Protein AF-A0A0J8G5K9-F1 (afdb_monomer_lite)

Structure (mmCIF, N/CA/C/O backbone):
data_AF-A0A0J8G5K9-F1
#
_entry.id   AF-A0A0J8G5K9-F1
#
loop_
_atom_site.group_PDB
_atom_site.id
_atom_site.type_symbol
_atom_site.label_atom_id
_atom_site.label_alt_id
_atom_site.label_comp_id
_atom_site.label_asym_id
_atom_site.label_entity_id
_atom_site.label_seq_id
_atom_site.pdbx_PDB_ins_code
_atom_site.Cartn_x
_atom_site.Cartn_y
_atom_site.Cartn_z
_atom_site.occupancy
_atom_site.B_iso_or_equiv
_atom_site.auth_seq_id
_atom_site.auth_comp_id
_atom_site.auth_asym_id
_atom_site.auth_atom_id
_atom_site.pdbx_PDB_model_num
ATOM 1 N N . MET A 1 1 ? -20.516 -2.671 8.025 1.00 50.97 1 MET A N 1
ATOM 2 C CA . MET A 1 1 ? -19.902 -2.133 6.786 1.00 50.97 1 MET A CA 1
ATOM 3 C C . MET A 1 1 ? -18.369 -2.046 6.876 1.00 50.97 1 MET A C 1
ATOM 5 O O . MET A 1 1 ? -17.728 -2.386 5.893 1.00 50.97 1 MET A O 1
ATOM 9 N N . GLN A 1 2 ? -17.771 -1.728 8.037 1.00 55.72 2 GLN A N 1
ATOM 10 C CA . GLN A 1 2 ? -16.305 -1.652 8.260 1.00 55.72 2 GLN A CA 1
ATOM 11 C C . GLN A 1 2 ? -15.474 -2.886 7.840 1.00 55.72 2 GLN A C 1
ATOM 13 O O . GLN A 1 2 ? -14.420 -2.724 7.230 1.00 55.72 2 GLN A O 1
ATOM 18 N N . ALA A 1 3 ? -15.927 -4.115 8.131 1.00 61.28 3 ALA A N 1
ATOM 19 C CA . ALA A 1 3 ? -15.144 -5.330 7.853 1.00 61.28 3 ALA A CA 1
ATOM 20 C C . ALA A 1 3 ? -14.817 -5.518 6.357 1.00 61.28 3 ALA A C 1
ATOM 22 O O . ALA A 1 3 ? -13.742 -6.005 6.015 1.00 61.28 3 ALA A O 1
ATOM 23 N N . ASN A 1 4 ? -15.713 -5.068 5.473 1.00 83.00 4 ASN A N 1
ATOM 24 C CA . ASN A 1 4 ? -15.540 -5.183 4.026 1.00 83.00 4 ASN A CA 1
ATOM 25 C C . ASN A 1 4 ? -14.447 -4.225 3.511 1.00 83.00 4 ASN A C 1
ATOM 27 O O . ASN A 1 4 ? -13.570 -4.624 2.751 1.00 83.00 4 ASN A O 1
ATOM 31 N N . ASN A 1 5 ? -14.423 -2.985 4.011 1.00 90.62 5 ASN A N 1
ATOM 32 C CA . ASN A 1 5 ? -13.445 -1.978 3.588 1.00 90.62 5 ASN A CA 1
ATOM 33 C C . ASN A 1 5 ? -12.018 -2.345 4.011 1.00 90.62 5 ASN A C 1
ATOM 35 O O . ASN A 1 5 ? -11.093 -2.238 3.207 1.00 90.62 5 ASN A O 1
ATOM 39 N N . THR A 1 6 ? -11.828 -2.819 5.247 1.00 92.44 6 THR A N 1
ATOM 40 C CA . THR A 1 6 ? -10.507 -3.266 5.720 1.00 92.44 6 THR A CA 1
ATOM 41 C C . THR A 1 6 ? -10.014 -4.478 4.934 1.00 92.44 6 THR A C 1
ATOM 43 O O . THR A 1 6 ? -8.843 -4.531 4.562 1.00 92.44 6 THR A O 1
ATOM 46 N N . GLN A 1 7 ? -10.896 -5.435 4.627 1.00 93.62 7 GLN A N 1
ATOM 47 C CA . GLN A 1 7 ? -10.534 -6.592 3.812 1.00 93.62 7 GLN A CA 1
ATOM 48 C C . GLN A 1 7 ? -10.159 -6.185 2.382 1.00 93.62 7 GLN A C 1
ATOM 50 O O . GLN A 1 7 ? -9.139 -6.646 1.871 1.00 93.62 7 GLN A O 1
ATOM 55 N N . GLN A 1 8 ? -10.909 -5.267 1.771 1.00 96.00 8 GLN A N 1
ATOM 56 C CA . GLN A 1 8 ? -10.570 -4.720 0.459 1.00 96.00 8 GLN A CA 1
ATOM 57 C C . GLN A 1 8 ? -9.232 -3.968 0.482 1.00 96.00 8 GLN A C 1
ATOM 59 O O . GLN A 1 8 ? -8.422 -4.136 -0.426 1.00 96.00 8 GLN A O 1
ATOM 64 N N . LEU A 1 9 ? -8.944 -3.197 1.536 1.00 96.38 9 LEU A N 1
ATOM 65 C CA . LEU A 1 9 ? -7.649 -2.528 1.680 1.00 96.38 9 LEU A CA 1
ATOM 66 C C . LEU A 1 9 ? -6.503 -3.547 1.748 1.00 96.38 9 LEU A C 1
ATOM 68 O O . LEU A 1 9 ? -5.480 -3.357 1.098 1.00 96.38 9 LEU A O 1
ATOM 72 N N . LEU A 1 10 ? -6.669 -4.644 2.492 1.00 96.88 10 LEU A N 1
ATOM 73 C CA . LEU A 1 10 ? -5.663 -5.709 2.569 1.00 96.88 10 LEU A CA 1
ATOM 74 C C . LEU A 1 10 ? -5.405 -6.376 1.211 1.00 96.88 10 LEU A C 1
ATOM 76 O O . LEU A 1 10 ? -4.252 -6.694 0.916 1.00 96.88 10 LEU A O 1
ATOM 80 N N . LEU A 1 11 ? -6.447 -6.566 0.396 1.00 97.38 11 LEU A N 1
ATOM 81 C CA . LEU A 1 11 ? -6.319 -7.079 -0.971 1.00 97.38 11 LEU A CA 1
ATOM 82 C C . LEU A 1 11 ? -5.557 -6.093 -1.859 1.00 97.38 11 LEU A C 1
ATOM 84 O O . LEU A 1 11 ? -4.560 -6.476 -2.467 1.00 97.38 11 LEU A O 1
ATOM 88 N N . ASN A 1 12 ? -5.938 -4.813 -1.849 1.00 98.00 12 ASN A N 1
ATOM 89 C CA . ASN A 1 12 ? -5.250 -3.793 -2.640 1.00 98.00 12 ASN A CA 1
ATOM 90 C C . ASN A 1 12 ? -3.769 -3.676 -2.250 1.00 98.00 12 ASN A C 1
ATOM 92 O O . ASN A 1 12 ? -2.908 -3.573 -3.119 1.00 98.00 12 ASN A O 1
ATOM 96 N N . LEU A 1 13 ? -3.448 -3.724 -0.951 1.00 98.00 13 LEU A N 1
ATOM 97 C CA . LEU A 1 13 ? -2.061 -3.699 -0.473 1.00 98.00 13 LEU A CA 1
ATOM 98 C C . LEU A 1 13 ? -1.270 -4.933 -0.921 1.00 98.00 13 LEU A C 1
ATOM 100 O O . LEU A 1 13 ? -0.085 -4.812 -1.213 1.00 98.00 13 LEU A O 1
ATOM 104 N N . ASN A 1 14 ? -1.911 -6.101 -0.991 1.00 98.12 14 ASN A N 1
ATOM 105 C CA . ASN A 1 14 ? -1.285 -7.310 -1.520 1.00 98.12 14 ASN A CA 1
ATOM 106 C C . ASN A 1 14 ? -0.985 -7.173 -3.020 1.00 98.12 14 ASN A C 1
ATOM 108 O O . ASN A 1 14 ? 0.086 -7.557 -3.473 1.00 98.12 14 ASN A O 1
ATOM 112 N N . GLU A 1 15 ? -1.897 -6.589 -3.796 1.00 97.94 15 GLU A N 1
ATOM 113 C CA . GLU A 1 15 ? -1.657 -6.315 -5.217 1.00 97.94 15 GLU A CA 1
ATOM 114 C C . GLU A 1 15 ? -0.545 -5.282 -5.428 1.00 97.94 15 GLU A C 1
ATOM 116 O O . GLU A 1 15 ? 0.345 -5.507 -6.242 1.00 97.94 15 GLU A O 1
ATOM 121 N N . ILE A 1 16 ? -0.531 -4.196 -4.646 1.00 97.94 16 ILE A N 1
ATOM 122 C CA . ILE A 1 16 ? 0.555 -3.199 -4.660 1.00 97.94 16 ILE A CA 1
ATOM 123 C C . ILE A 1 16 ? 1.904 -3.866 -4.372 1.00 97.94 16 ILE A C 1
ATOM 125 O O . ILE A 1 16 ? 2.871 -3.614 -5.083 1.00 97.94 16 ILE A O 1
ATOM 129 N N . GLU A 1 17 ? 1.974 -4.726 -3.354 1.00 98.06 17 GLU A N 1
ATOM 130 C CA . GLU A 1 17 ? 3.172 -5.511 -3.038 1.00 98.06 17 GLU A CA 1
ATOM 131 C C . GLU A 1 17 ? 3.637 -6.337 -4.250 1.00 98.06 17 GLU A C 1
ATOM 133 O O . GLU A 1 17 ? 4.811 -6.275 -4.616 1.00 98.06 17 GLU A O 1
ATOM 138 N N . MET A 1 18 ? 2.722 -7.049 -4.916 1.00 97.94 18 MET A N 1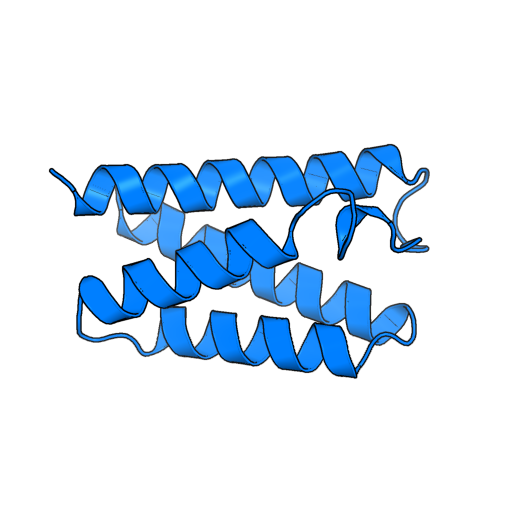
ATOM 139 C CA . MET A 1 18 ? 3.044 -7.855 -6.099 1.00 97.94 18 MET A CA 1
ATOM 140 C C . MET A 1 18 ? 3.548 -7.010 -7.276 1.00 97.94 18 MET A C 1
ATOM 142 O O . MET A 1 18 ? 4.554 -7.378 -7.883 1.00 97.94 18 MET A O 1
ATOM 146 N N . TYR A 1 19 ? 2.913 -5.868 -7.566 1.00 97.69 19 TYR A N 1
ATOM 147 C CA . TYR A 1 19 ? 3.375 -4.950 -8.615 1.00 97.69 19 TYR A CA 1
ATOM 148 C C . TYR A 1 19 ? 4.773 -4.400 -8.316 1.00 97.69 19 TYR A C 1
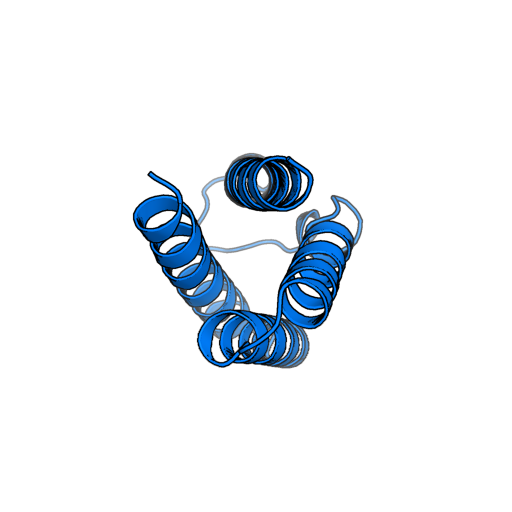ATOM 150 O O . TYR A 1 19 ? 5.614 -4.294 -9.205 1.00 97.69 19 TYR A O 1
ATOM 158 N N . LEU A 1 20 ? 5.067 -4.079 -7.056 1.00 97.31 20 LEU A N 1
ATOM 159 C CA . LEU A 1 20 ? 6.393 -3.599 -6.670 1.00 97.31 20 LEU A CA 1
ATOM 160 C C . LEU A 1 20 ? 7.460 -4.692 -6.829 1.00 97.31 20 LEU A C 1
ATOM 162 O O . LEU A 1 20 ? 8.561 -4.403 -7.295 1.00 97.31 20 LEU A O 1
ATOM 166 N N . ILE A 1 21 ? 7.141 -5.952 -6.514 1.00 97.50 21 ILE A N 1
ATOM 167 C CA . ILE A 1 21 ? 8.046 -7.090 -6.747 1.00 97.50 21 ILE A CA 1
ATOM 168 C C . ILE A 1 21 ? 8.305 -7.278 -8.245 1.00 97.50 21 ILE A C 1
ATOM 170 O O . ILE A 1 21 ? 9.460 -7.401 -8.654 1.00 97.50 21 ILE A O 1
ATOM 174 N N . SER A 1 22 ? 7.254 -7.273 -9.070 1.00 96.81 22 SER A N 1
ATOM 175 C CA . SER A 1 22 ? 7.377 -7.510 -10.514 1.00 96.81 22 SER A CA 1
ATOM 176 C C . SER A 1 22 ? 8.130 -6.396 -11.254 1.00 96.81 22 SER A C 1
ATOM 178 O O . SER A 1 22 ? 8.627 -6.635 -12.358 1.00 96.81 22 SER A O 1
ATOM 180 N N . ASN A 1 23 ? 8.242 -5.210 -10.649 1.00 96.56 23 ASN A N 1
ATOM 181 C CA . ASN A 1 23 ? 8.937 -4.035 -11.182 1.00 96.56 23 ASN A CA 1
ATOM 182 C C . ASN A 1 23 ? 10.250 -3.722 -10.436 1.00 96.56 23 ASN A C 1
ATOM 184 O O . ASN A 1 23 ? 10.696 -2.576 -10.408 1.00 96.56 23 ASN A O 1
ATOM 188 N N . GLU A 1 24 ? 10.875 -4.738 -9.825 1.00 96.88 24 GLU A N 1
ATOM 189 C CA . GLU A 1 24 ? 12.211 -4.648 -9.211 1.00 96.88 24 GLU A CA 1
ATOM 190 C C . GLU A 1 24 ? 12.311 -3.601 -8.081 1.00 96.88 24 GLU A C 1
ATOM 192 O O . GLU A 1 24 ? 13.359 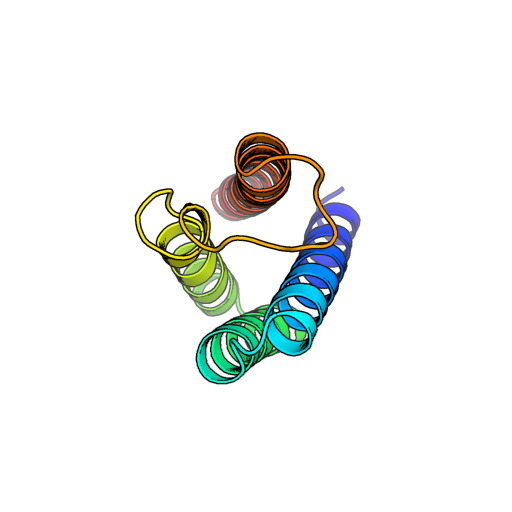-2.994 -7.847 1.00 96.88 24 GLU A O 1
ATOM 197 N N . LYS A 1 25 ? 11.221 -3.410 -7.325 1.00 96.44 25 LYS A N 1
ATOM 198 C CA . LYS A 1 25 ? 11.147 -2.552 -6.126 1.00 96.44 25 LYS A CA 1
ATOM 199 C C . LYS A 1 25 ? 10.955 -3.371 -4.837 1.00 96.44 25 LYS A C 1
ATOM 201 O O . LYS A 1 25 ? 10.002 -3.134 -4.089 1.00 96.44 25 LYS A O 1
ATOM 206 N N . PRO A 1 26 ? 11.852 -4.324 -4.508 1.00 95.81 26 PRO A N 1
ATOM 207 C CA . PRO A 1 26 ? 11.652 -5.242 -3.382 1.00 95.81 26 PRO A CA 1
ATOM 208 C C . PRO A 1 26 ? 11.622 -4.535 -2.019 1.00 95.81 26 PRO A C 1
ATOM 210 O O . PRO A 1 26 ? 10.897 -4.960 -1.124 1.00 95.81 26 PRO A O 1
ATOM 213 N N . VAL A 1 27 ? 12.360 -3.431 -1.860 1.00 96.19 27 VAL A N 1
ATOM 214 C CA . VAL A 1 27 ? 12.381 -2.650 -0.609 1.00 96.19 27 VAL A CA 1
ATOM 215 C C . VAL A 1 27 ? 11.025 -1.989 -0.347 1.00 96.19 27 VAL A C 1
ATOM 217 O O . VAL A 1 27 ? 10.542 -1.981 0.786 1.00 96.19 27 VAL A O 1
ATOM 220 N N . ASP A 1 28 ? 10.391 -1.448 -1.387 1.00 96.62 28 ASP A N 1
ATOM 221 C CA . ASP A 1 28 ? 9.064 -0.842 -1.276 1.00 96.62 28 ASP A CA 1
ATOM 222 C C . ASP A 1 28 ? 7.982 -1.902 -1.082 1.00 96.62 28 ASP A C 1
ATOM 224 O O . ASP A 1 28 ? 7.093 -1.721 -0.246 1.00 96.62 28 ASP A O 1
ATOM 228 N N . ALA A 1 29 ? 8.103 -3.038 -1.774 1.00 97.62 29 ALA A N 1
ATOM 229 C CA . ALA A 1 29 ? 7.230 -4.188 -1.572 1.00 97.62 29 ALA A CA 1
ATOM 230 C C . ALA A 1 29 ? 7.268 -4.680 -0.117 1.00 97.62 29 ALA A C 1
ATOM 232 O O . ALA A 1 29 ? 6.222 -4.845 0.508 1.00 97.62 29 ALA A O 1
ATOM 233 N N . GLU A 1 30 ? 8.461 -4.828 0.469 1.00 97.94 30 GLU A N 1
ATOM 234 C CA . GLU A 1 30 ? 8.621 -5.245 1.866 1.00 97.94 30 GLU A CA 1
ATOM 235 C C . GLU A 1 30 ? 7.964 -4.248 2.836 1.00 97.94 30 GLU A C 1
ATOM 237 O O . GLU A 1 30 ? 7.314 -4.642 3.809 1.00 97.94 30 GLU A O 1
ATOM 242 N N . ARG A 1 31 ? 8.092 -2.941 2.575 1.00 97.50 31 ARG A N 1
ATOM 243 C CA . ARG A 1 31 ? 7.438 -1.898 3.383 1.00 97.50 31 ARG A CA 1
ATOM 244 C C . ARG A 1 31 ? 5.916 -1.998 3.303 1.00 97.50 31 ARG A C 1
ATOM 246 O O . ARG A 1 31 ? 5.257 -1.912 4.342 1.00 97.50 31 ARG A O 1
ATOM 253 N N . ILE A 1 32 ? 5.363 -2.220 2.111 1.00 97.94 32 ILE A N 1
ATOM 254 C CA . ILE A 1 32 ? 3.920 -2.411 1.919 1.00 97.94 32 ILE A CA 1
ATOM 255 C C . ILE A 1 32 ? 3.439 -3.685 2.612 1.00 97.94 32 ILE A C 1
ATOM 257 O O . ILE A 1 32 ? 2.441 -3.636 3.332 1.00 97.94 32 ILE A O 1
ATOM 261 N N . ASN A 1 33 ? 4.184 -4.785 2.508 1.00 97.56 33 ASN A N 1
ATOM 262 C CA . ASN A 1 33 ? 3.879 -6.023 3.219 1.00 97.56 33 ASN A CA 1
ATOM 263 C C . ASN A 1 33 ? 3.844 -5.811 4.741 1.00 97.56 33 ASN A C 1
ATOM 265 O O . ASN A 1 33 ? 2.898 -6.214 5.414 1.00 97.56 33 ASN A O 1
ATOM 269 N N . LYS A 1 34 ? 4.828 -5.096 5.304 1.00 96.88 34 LYS A N 1
ATOM 270 C CA . LYS A 1 34 ? 4.846 -4.759 6.739 1.00 96.88 34 LYS A CA 1
ATOM 271 C C . LYS A 1 34 ? 3.607 -3.967 7.160 1.00 96.88 34 LYS A C 1
ATOM 273 O O . LYS A 1 34 ? 3.031 -4.266 8.204 1.00 96.88 34 LYS A O 1
ATOM 278 N N . ILE A 1 35 ? 3.174 -2.991 6.360 1.00 96.75 35 ILE A N 1
ATOM 279 C CA . ILE A 1 35 ? 1.935 -2.236 6.612 1.00 96.75 35 ILE A CA 1
ATOM 280 C C . ILE A 1 35 ? 0.714 -3.162 6.532 1.00 96.75 35 ILE A C 1
ATOM 282 O O . ILE A 1 35 ? -0.132 -3.140 7.426 1.00 96.75 35 ILE A O 1
ATOM 286 N N . ARG A 1 36 ? 0.638 -4.018 5.510 1.00 96.81 36 ARG A N 1
ATOM 287 C CA . ARG A 1 36 ? -0.448 -4.990 5.326 1.00 96.81 36 ARG A CA 1
ATOM 288 C C . ARG A 1 36 ? -0.563 -5.946 6.515 1.00 96.81 36 ARG A C 1
ATOM 290 O O . ARG A 1 36 ? -1.660 -6.153 7.029 1.00 96.81 36 ARG A O 1
ATOM 297 N N . LEU A 1 37 ? 0.559 -6.486 6.991 1.00 95.44 37 LEU A N 1
ATOM 298 C CA . LEU A 1 37 ? 0.608 -7.357 8.168 1.00 95.44 37 LEU A CA 1
ATOM 299 C C . LEU A 1 37 ? 0.229 -6.619 9.452 1.00 95.44 37 LEU A C 1
ATOM 301 O O . LEU A 1 37 ? -0.474 -7.196 10.277 1.00 95.44 37 LEU A O 1
ATOM 305 N N . GLN A 1 38 ? 0.638 -5.354 9.606 1.00 94.50 38 GLN A N 1
ATOM 306 C CA . GLN A 1 38 ? 0.175 -4.517 10.714 1.00 94.50 38 GLN A CA 1
ATOM 307 C C . GLN A 1 38 ? -1.350 -4.420 10.678 1.00 94.50 38 GLN A C 1
ATOM 309 O O . GLN A 1 38 ? -1.993 -4.869 11.615 1.00 94.50 38 GLN A O 1
ATOM 314 N N . ILE A 1 39 ? -1.943 -3.960 9.570 1.00 94.06 39 ILE A N 1
ATOM 315 C CA . ILE A 1 39 ? -3.405 -3.832 9.427 1.00 94.06 39 ILE A CA 1
ATOM 316 C C . ILE A 1 39 ? -4.123 -5.156 9.725 1.00 94.06 39 ILE A C 1
ATOM 318 O O . ILE A 1 39 ? -5.112 -5.151 10.452 1.00 94.06 39 ILE A O 1
ATOM 322 N N . LYS A 1 40 ? -3.613 -6.281 9.208 1.00 93.12 40 LYS A N 1
ATOM 323 C CA . LYS A 1 40 ? -4.212 -7.612 9.388 1.00 93.12 40 LYS A CA 1
ATOM 324 C C . LYS A 1 40 ? -4.185 -8.097 10.841 1.00 93.12 40 LYS A C 1
ATOM 326 O O . LYS A 1 40 ? -5.143 -8.721 11.281 1.00 93.12 40 LYS A O 1
ATOM 331 N N . ASN A 1 41 ? -3.088 -7.852 11.555 1.00 89.75 41 ASN A N 1
ATOM 332 C CA . ASN A 1 41 ? -2.853 -8.398 12.895 1.00 89.75 41 ASN A CA 1
ATOM 333 C C . ASN A 1 41 ? -3.218 -7.417 14.020 1.00 89.75 41 ASN A C 1
ATOM 335 O O . ASN A 1 41 ? -3.016 -7.730 15.192 1.00 89.75 41 ASN A O 1
ATOM 339 N N . ASN A 1 42 ? -3.700 -6.219 13.686 1.00 81.25 42 ASN A N 1
ATOM 340 C CA . ASN A 1 42 ? -3.963 -5.185 14.675 1.00 81.25 42 ASN A CA 1
ATOM 341 C C . ASN A 1 42 ? -5.155 -5.535 15.567 1.00 81.25 42 ASN A C 1
ATOM 343 O O . ASN A 1 42 ? -6.26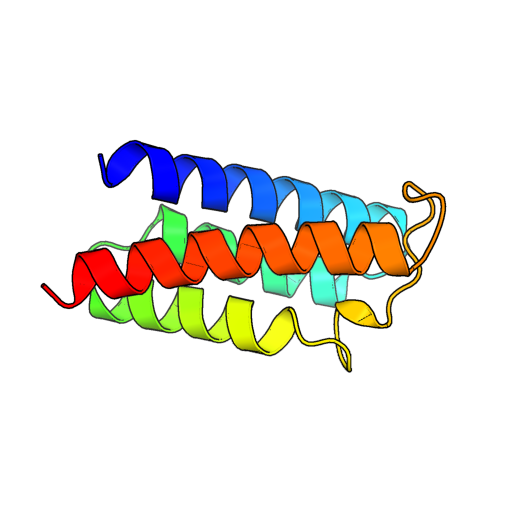1 -5.790 15.099 1.00 81.25 42 ASN A O 1
ATOM 347 N N . SER A 1 43 ? -4.917 -5.444 16.871 1.00 68.62 43 SER A N 1
ATOM 348 C CA . SER A 1 43 ? -5.906 -5.606 17.935 1.00 68.62 43 SER A CA 1
ATOM 349 C C . SER A 1 43 ? -6.414 -4.270 18.494 1.00 68.62 43 SER A C 1
ATOM 351 O O . SER A 1 43 ? -7.386 -4.266 19.244 1.00 68.62 43 SER A O 1
ATOM 353 N N . SER A 1 44 ? -5.799 -3.134 18.124 1.00 84.94 44 SER A N 1
ATOM 354 C CA . SER A 1 44 ? -6.206 -1.793 18.567 1.00 84.94 44 SER A CA 1
ATOM 355 C C . SER A 1 44 ? -6.389 -0.795 17.416 1.00 84.94 44 SER A C 1
ATOM 357 O O . SER A 1 44 ? -5.687 -0.827 16.398 1.00 84.94 44 SER A O 1
ATOM 359 N N . HIS A 1 45 ? -7.321 0.143 17.611 1.00 87.00 45 HIS A N 1
ATOM 360 C CA . HIS A 1 45 ? -7.603 1.228 16.666 1.00 87.00 45 HIS A CA 1
ATOM 361 C C . HIS A 1 45 ? -6.409 2.165 16.446 1.00 87.00 45 HIS A C 1
ATOM 363 O O . HIS A 1 45 ? -6.230 2.680 15.341 1.00 87.00 45 HIS A O 1
ATOM 369 N N . GLU A 1 46 ? -5.563 2.365 17.458 1.00 88.75 46 GLU A N 1
ATOM 370 C CA . GLU A 1 46 ? -4.373 3.215 17.359 1.00 88.75 46 GLU A CA 1
ATOM 371 C C . GLU A 1 46 ? -3.336 2.620 16.398 1.00 88.75 46 GLU A C 1
ATOM 373 O O . GLU A 1 46 ? -2.863 3.300 15.483 1.00 88.75 46 GLU A O 1
ATOM 378 N N . MET A 1 47 ? -3.034 1.324 16.541 1.00 87.94 47 MET A N 1
ATOM 379 C CA . MET A 1 47 ? -2.080 0.646 15.661 1.00 87.94 47 MET A CA 1
ATOM 380 C C . MET A 1 47 ? -2.601 0.560 14.222 1.00 87.94 47 MET A C 1
ATOM 382 O O . MET A 1 47 ? -1.833 0.744 13.272 1.00 87.94 47 MET A O 1
ATOM 386 N N . LEU A 1 48 ? -3.911 0.349 14.055 1.00 91.50 48 LEU A N 1
ATOM 387 C CA . LEU A 1 48 ? -4.573 0.387 12.750 1.00 91.50 48 LEU A CA 1
ATOM 388 C C . LEU A 1 48 ? -4.464 1.768 12.105 1.00 91.50 48 LEU A C 1
ATOM 390 O O . LEU A 1 48 ? -4.040 1.882 10.954 1.00 91.50 48 LEU A O 1
ATOM 394 N N . THR A 1 49 ? -4.756 2.817 12.871 1.00 93.62 49 THR A N 1
ATOM 395 C CA . THR A 1 49 ? -4.646 4.207 12.420 1.00 93.62 49 THR A CA 1
ATOM 396 C C . THR A 1 49 ? -3.225 4.540 11.978 1.00 93.62 49 THR A C 1
ATOM 398 O O . THR A 1 49 ? -3.025 5.137 10.919 1.00 93.62 49 THR A O 1
ATOM 401 N N . HIS A 1 50 ? -2.222 4.134 12.760 1.00 94.00 50 HIS A N 1
ATOM 402 C CA . HIS A 1 50 ? -0.816 4.376 12.439 1.00 94.00 50 HIS A CA 1
ATOM 403 C C . HIS A 1 50 ? -0.379 3.667 11.156 1.00 94.00 50 HIS A C 1
ATOM 405 O O . HIS A 1 50 ? 0.241 4.283 10.288 1.00 94.00 50 HIS A O 1
ATOM 411 N N . ALA A 1 51 ? -0.734 2.389 11.000 1.00 95.31 51 ALA A N 1
ATOM 412 C CA . ALA A 1 51 ? -0.410 1.618 9.802 1.00 95.31 51 ALA A CA 1
ATOM 413 C C . ALA A 1 51 ? -1.058 2.225 8.546 1.00 95.31 51 ALA A C 1
ATOM 415 O O . ALA A 1 51 ? -0.386 2.414 7.531 1.00 95.31 51 ALA A O 1
ATOM 416 N N . ILE A 1 52 ? -2.331 2.622 8.633 1.00 95.56 52 ILE A N 1
ATOM 417 C CA . ILE A 1 52 ? -3.030 3.275 7.523 1.00 95.56 52 ILE A CA 1
ATOM 418 C C . ILE A 1 52 ? -2.380 4.622 7.167 1.00 95.56 52 ILE A C 1
ATOM 420 O O . ILE A 1 52 ? -2.135 4.894 5.991 1.00 95.56 52 ILE A O 1
ATOM 424 N N . LYS A 1 53 ? -2.035 5.458 8.156 1.00 95.94 53 LYS A N 1
ATOM 425 C CA . LYS A 1 53 ? -1.354 6.742 7.905 1.00 95.94 53 LYS A CA 1
ATOM 426 C C . LYS A 1 53 ? -0.001 6.559 7.212 1.00 95.94 53 LYS A C 1
ATOM 428 O O . LYS A 1 53 ? 0.323 7.338 6.317 1.00 95.94 53 LYS A O 1
ATOM 433 N N . LYS A 1 54 ? 0.764 5.519 7.570 1.00 96.19 54 LYS A N 1
ATOM 434 C CA . LYS A 1 54 ? 2.017 5.174 6.873 1.00 96.19 54 LYS A CA 1
ATOM 435 C C . LYS A 1 54 ? 1.781 4.853 5.403 1.00 96.19 54 LYS A C 1
ATOM 437 O O . LYS A 1 54 ? 2.500 5.374 4.555 1.00 96.19 54 LYS A O 1
ATOM 442 N N . PHE A 1 55 ? 0.767 4.041 5.103 1.00 97.50 55 PHE A N 1
ATOM 443 C CA . PHE A 1 55 ? 0.411 3.739 3.719 1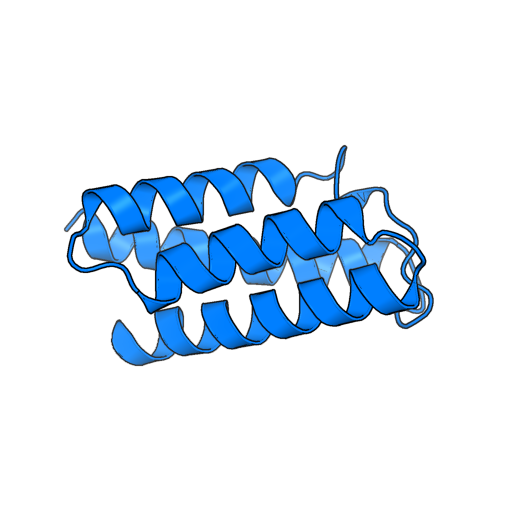.00 97.50 55 PHE A CA 1
ATOM 444 C C . PHE A 1 55 ? 0.044 5.008 2.942 1.00 97.50 55 PHE A C 1
ATOM 446 O O . PHE A 1 55 ? 0.593 5.236 1.868 1.00 97.50 55 PHE A O 1
ATOM 453 N N . ILE A 1 56 ? -0.812 5.868 3.504 1.00 96.62 56 ILE A N 1
ATOM 454 C CA . ILE A 1 56 ? -1.232 7.119 2.853 1.00 96.62 56 ILE A CA 1
ATOM 455 C C . ILE A 1 56 ? -0.025 8.012 2.526 1.00 96.62 56 ILE A C 1
ATOM 457 O O . ILE A 1 56 ? 0.033 8.586 1.442 1.00 96.62 56 ILE A O 1
ATOM 461 N N . ALA A 1 57 ? 0.955 8.111 3.430 1.00 95.12 57 ALA A N 1
ATOM 462 C CA . ALA A 1 57 ? 2.175 8.879 3.184 1.00 95.12 57 ALA A CA 1
ATOM 463 C C . ALA A 1 57 ? 3.041 8.270 2.063 1.00 95.12 57 ALA A C 1
ATOM 465 O O . ALA A 1 57 ? 3.561 8.995 1.212 1.00 95.12 57 ALA A O 1
ATOM 466 N N . MET A 1 58 ? 3.171 6.939 2.031 1.00 95.25 58 MET A N 1
ATOM 467 C CA . MET A 1 58 ? 3.919 6.235 0.983 1.00 95.25 58 MET A CA 1
ATOM 468 C C . MET A 1 58 ? 3.246 6.337 -0.390 1.00 95.25 58 MET A C 1
ATOM 470 O O . MET A 1 58 ? 3.928 6.532 -1.390 1.00 95.25 58 MET A O 1
ATOM 474 N N . ALA A 1 59 ? 1.918 6.274 -0.456 1.00 94.31 59 ALA A N 1
ATOM 475 C CA . ALA A 1 59 ? 1.151 6.354 -1.701 1.00 94.31 59 ALA A CA 1
ATOM 476 C C . ALA A 1 59 ? 1.158 7.751 -2.363 1.00 94.31 59 ALA A C 1
ATOM 478 O O . ALA A 1 59 ? 0.385 8.008 -3.284 1.00 94.31 59 ALA A O 1
ATOM 479 N N . SER A 1 60 ? 2.011 8.671 -1.903 1.00 91.31 60 SER A N 1
ATOM 480 C CA . SER A 1 60 ? 2.154 9.999 -2.494 1.00 91.31 60 SER A CA 1
ATOM 481 C C . SER A 1 60 ? 2.711 9.949 -3.920 1.00 91.31 60 SER A C 1
ATOM 483 O O . SER A 1 60 ? 3.490 9.062 -4.280 1.00 91.31 60 SER A O 1
ATOM 485 N N . VAL A 1 61 ? 2.363 10.975 -4.707 1.00 83.50 61 VAL A N 1
ATOM 486 C CA . VAL A 1 61 ? 2.847 11.161 -6.086 1.00 83.50 61 VAL A CA 1
ATOM 487 C C . VAL A 1 61 ? 4.373 11.117 -6.157 1.00 83.50 61 VAL A C 1
ATOM 489 O O . VAL A 1 61 ? 4.920 10.530 -7.072 1.00 83.50 61 VAL A O 1
ATOM 492 N N . LYS A 1 62 ? 5.066 11.691 -5.166 1.00 87.38 62 LYS A N 1
ATOM 493 C CA . LYS A 1 62 ? 6.534 11.797 -5.145 1.00 87.38 62 LYS A CA 1
ATOM 494 C C . LYS A 1 62 ? 7.258 10.527 -4.686 1.00 87.38 62 LYS A C 1
ATOM 496 O O . LYS A 1 62 ? 8.482 10.542 -4.621 1.00 87.38 62 LYS A O 1
ATOM 501 N N . TYR A 1 63 ? 6.532 9.489 -4.272 1.00 91.56 63 TYR A N 1
ATOM 502 C CA . TYR A 1 63 ? 7.135 8.264 -3.756 1.00 91.56 63 TYR A CA 1
ATOM 503 C C . TYR A 1 63 ? 6.672 7.048 -4.552 1.00 91.56 63 TYR A C 1
ATOM 505 O O . TYR A 1 63 ? 7.270 6.751 -5.580 1.00 91.56 63 TYR A O 1
ATOM 513 N N . LEU A 1 64 ? 5.591 6.371 -4.146 1.00 93.12 64 LEU A N 1
ATOM 514 C CA . LEU A 1 64 ? 5.090 5.245 -4.937 1.00 93.12 64 LEU A CA 1
ATOM 515 C C . LEU A 1 64 ? 4.507 5.703 -6.274 1.00 93.12 64 LEU A C 1
ATOM 517 O O . LEU A 1 64 ? 4.636 4.977 -7.251 1.00 93.12 64 LEU A O 1
ATOM 521 N N . GLY A 1 65 ? 3.889 6.886 -6.338 1.00 89.44 65 GLY A N 1
ATOM 522 C CA . GLY A 1 65 ? 3.239 7.378 -7.557 1.00 89.44 65 GLY A CA 1
ATOM 523 C C . GLY A 1 65 ? 4.186 7.667 -8.727 1.00 89.44 65 GLY A C 1
ATOM 524 O O . GLY A 1 65 ? 3.728 7.671 -9.864 1.00 89.44 65 GLY A O 1
ATOM 525 N N . ASP A 1 66 ? 5.480 7.852 -8.460 1.00 91.19 66 ASP A N 1
ATOM 526 C CA . ASP A 1 66 ? 6.512 8.110 -9.477 1.00 91.19 66 ASP A CA 1
ATOM 527 C C . ASP A 1 66 ? 7.108 6.812 -10.056 1.00 91.19 66 ASP A C 1
ATOM 529 O O . ASP A 1 66 ? 7.895 6.822 -11.001 1.00 91.19 66 ASP A O 1
ATOM 533 N N . ILE A 1 67 ? 6.736 5.658 -9.495 1.00 90.75 67 ILE A N 1
ATOM 534 C CA . ILE A 1 67 ? 7.206 4.362 -9.977 1.00 90.75 67 ILE A CA 1
ATOM 535 C C . ILE A 1 67 ? 6.463 4.008 -11.266 1.00 90.75 67 ILE A C 1
ATOM 537 O O . ILE A 1 67 ? 5.234 3.960 -11.304 1.00 90.75 67 ILE A O 1
ATOM 541 N N . GLN A 1 68 ? 7.219 3.696 -12.318 1.00 91.06 68 GLN A N 1
ATOM 542 C CA . GLN A 1 68 ? 6.665 3.071 -13.514 1.00 91.06 68 GLN A CA 1
ATOM 543 C C . GLN A 1 68 ? 6.366 1.599 -13.228 1.00 91.06 68 GLN A C 1
ATOM 545 O O . GLN A 1 68 ? 7.263 0.835 -12.874 1.00 91.06 68 GLN A O 1
ATOM 550 N N . ILE A 1 69 ? 5.100 1.221 -13.383 1.00 95.00 69 ILE A N 1
ATOM 551 C CA . ILE A 1 69 ? 4.612 -0.145 -13.201 1.00 95.00 69 ILE A CA 1
ATOM 552 C C . ILE A 1 69 ? 4.181 -0.665 -14.572 1.00 95.00 69 ILE A C 1
ATOM 554 O O . ILE A 1 69 ? 3.241 -0.138 -15.164 1.00 95.00 69 ILE A O 1
ATOM 558 N N . LYS A 1 70 ? 4.880 -1.680 -15.085 1.00 94.00 70 LYS A N 1
ATOM 559 C CA . LYS A 1 70 ? 4.716 -2.207 -16.453 1.00 94.00 70 LYS A CA 1
ATOM 560 C C . LYS A 1 70 ? 3.331 -2.796 -16.746 1.00 94.00 70 LYS A C 1
ATOM 562 O O . LYS A 1 70 ? 2.961 -2.928 -17.906 1.00 94.00 70 LYS A O 1
ATOM 567 N N . GLU A 1 71 ? 2.583 -3.179 -15.713 1.00 94.25 71 GLU A N 1
ATOM 568 C CA . GLU A 1 71 ? 1.218 -3.702 -15.814 1.00 94.25 71 GLU A CA 1
ATOM 569 C C . GLU A 1 71 ? 0.176 -2.610 -16.112 1.00 94.25 71 GLU A C 1
ATOM 571 O O . GLU A 1 71 ? -0.950 -2.930 -16.492 1.00 94.25 71 GLU A O 1
ATOM 576 N N . PHE A 1 72 ? 0.542 -1.334 -15.967 1.00 92.94 72 PHE A N 1
ATOM 577 C CA . PHE A 1 72 ? -0.311 -0.193 -16.286 1.00 92.94 72 PHE A CA 1
ATOM 578 C C . PHE A 1 72 ? 0.130 0.456 -17.599 1.00 92.94 72 PHE A C 1
ATOM 580 O O . PHE A 1 72 ? 1.320 0.662 -17.837 1.00 92.94 72 PHE A O 1
ATOM 587 N N . TYR A 1 73 ? -0.831 0.841 -18.443 1.00 87.12 73 TYR A N 1
ATOM 588 C CA . TYR A 1 73 ? -0.537 1.438 -19.751 1.00 87.12 73 TYR A CA 1
ATOM 589 C C . TYR A 1 73 ? 0.065 2.838 -19.636 1.00 87.12 73 TYR A C 1
ATOM 591 O O . TYR A 1 73 ? 0.731 3.314 -20.556 1.00 87.12 73 TYR A O 1
ATOM 599 N N . SER A 1 74 ? -0.178 3.523 -18.516 1.00 87.44 74 SER A N 1
ATOM 600 C CA . SER A 1 74 ? 0.407 4.830 -18.244 1.00 87.44 74 SER A CA 1
ATOM 601 C C . SER A 1 74 ? 0.682 5.045 -16.752 1.00 87.44 74 SER A C 1
ATOM 603 O O . SER A 1 74 ? -0.020 4.480 -15.906 1.00 87.44 74 SER A O 1
ATOM 605 N N . PRO A 1 75 ? 1.622 5.946 -16.403 1.00 85.38 75 PRO A N 1
ATOM 606 C CA . PRO A 1 75 ? 1.847 6.360 -15.016 1.00 85.38 75 PRO A CA 1
ATOM 607 C C . PRO A 1 75 ? 0.577 6.885 -14.324 1.00 85.38 75 PRO A C 1
ATOM 609 O O . PRO A 1 75 ? 0.412 6.737 -13.115 1.00 85.38 75 PRO A O 1
ATOM 612 N N . TYR A 1 76 ? -0.359 7.461 -15.087 1.00 89.19 76 TYR A N 1
ATOM 613 C CA . TYR A 1 76 ? -1.630 7.950 -14.554 1.00 89.19 76 TYR A CA 1
ATOM 614 C C . TYR A 1 76 ? -2.539 6.828 -14.057 1.00 89.19 76 TYR A C 1
ATOM 616 O O . TYR A 1 76 ? -3.231 7.014 -13.060 1.00 89.19 76 TYR A O 1
ATOM 624 N N . GLU A 1 77 ? -2.548 5.664 -14.707 1.00 93.56 77 GLU A N 1
ATOM 625 C CA . GLU A 1 77 ? -3.377 4.542 -14.259 1.00 93.56 77 GLU A CA 1
ATOM 626 C C . GLU A 1 77 ? -2.881 3.977 -12.925 1.00 93.56 77 GLU A C 1
ATOM 628 O O . GLU A 1 77 ? -3.690 3.726 -12.029 1.00 93.56 77 GLU A O 1
ATOM 633 N N . TRP A 1 78 ? -1.560 3.888 -12.750 1.00 95.00 78 TRP A N 1
ATOM 634 C CA . TRP A 1 78 ? -0.950 3.526 -11.474 1.00 95.00 78 TRP A CA 1
ATOM 635 C C . TRP A 1 78 ? -1.287 4.538 -10.372 1.00 95.00 78 TRP A C 1
ATOM 637 O O . TRP A 1 78 ? -1.775 4.168 -9.301 1.00 95.00 78 TRP A O 1
ATOM 647 N N . MET A 1 79 ? -1.121 5.835 -10.651 1.00 93.94 79 MET A N 1
ATOM 648 C CA . MET A 1 79 ? -1.498 6.890 -9.706 1.00 93.94 79 MET A CA 1
ATOM 649 C C . MET A 1 79 ? -2.990 6.856 -9.360 1.00 93.94 79 MET A C 1
ATOM 651 O O . MET A 1 79 ? -3.359 7.067 -8.203 1.00 93.94 79 MET A O 1
ATOM 655 N N . ASN A 1 80 ? -3.860 6.557 -10.326 1.00 94.44 80 ASN A N 1
ATOM 656 C CA . ASN A 1 80 ? -5.296 6.418 -10.096 1.00 94.44 80 ASN A CA 1
ATOM 657 C C . ASN A 1 80 ? -5.605 5.214 -9.201 1.00 94.44 80 ASN A C 1
ATOM 659 O O . ASN A 1 80 ? -6.452 5.311 -8.310 1.00 94.44 80 ASN A O 1
ATOM 663 N N . TYR A 1 81 ? -4.916 4.092 -9.408 1.00 96.00 81 TYR A N 1
ATOM 664 C CA . TYR A 1 81 ? -5.057 2.898 -8.581 1.00 96.00 81 TYR A CA 1
ATOM 665 C C . TYR A 1 81 ? -4.607 3.144 -7.129 1.00 96.00 81 TYR A C 1
ATOM 667 O O . TYR A 1 81 ? -5.351 2.849 -6.184 1.00 96.00 81 TYR A O 1
ATOM 675 N N . LEU A 1 82 ? -3.448 3.787 -6.937 1.00 96.38 82 LEU A N 1
ATOM 676 C CA . LEU A 1 82 ? -2.987 4.234 -5.619 1.00 96.38 82 LEU A CA 1
ATOM 677 C C . LEU A 1 82 ? -3.985 5.197 -4.970 1.00 96.38 82 LEU A C 1
ATOM 679 O O . LEU A 1 82 ? -4.357 5.005 -3.814 1.00 96.38 82 LEU A O 1
ATOM 683 N N . SER A 1 83 ? -4.469 6.192 -5.717 1.00 95.69 83 SER A N 1
ATOM 684 C CA . SER A 1 83 ? -5.401 7.207 -5.209 1.00 95.69 83 SER A CA 1
ATOM 685 C C . SER A 1 83 ? -6.717 6.594 -4.732 1.00 95.69 83 SER A C 1
ATOM 687 O O . SER A 1 83 ? -7.183 6.914 -3.640 1.00 95.69 83 SER A O 1
ATOM 689 N N . LYS A 1 84 ? -7.289 5.648 -5.489 1.00 96.62 84 LYS A N 1
ATOM 690 C CA . LYS A 1 84 ? -8.489 4.903 -5.068 1.00 96.62 84 LYS A CA 1
ATOM 691 C C . LYS A 1 84 ? -8.247 4.119 -3.777 1.00 96.62 84 LYS A C 1
ATOM 693 O O . LYS A 1 84 ? -9.091 4.124 -2.883 1.00 96.62 84 LYS A O 1
ATOM 698 N N . THR A 1 85 ? -7.082 3.487 -3.656 1.00 97.25 85 THR A N 1
ATOM 699 C CA . THR A 1 85 ? -6.706 2.742 -2.446 1.00 97.25 85 THR A CA 1
ATOM 700 C C . THR A 1 85 ? -6.494 3.676 -1.248 1.00 97.25 85 THR A C 1
ATOM 702 O O . THR A 1 85 ? -6.883 3.345 -0.130 1.00 97.25 85 THR A O 1
ATOM 705 N N . VAL A 1 86 ? -5.946 4.876 -1.467 1.00 97.31 86 VAL A N 1
ATOM 706 C CA . VAL A 1 86 ? -5.820 5.925 -0.442 1.00 97.31 86 VAL A CA 1
ATOM 707 C C . VAL A 1 86 ? -7.185 6.419 0.032 1.00 97.31 86 VAL A C 1
ATOM 709 O O . VAL A 1 86 ? -7.372 6.587 1.236 1.00 97.31 86 VAL A O 1
ATOM 712 N N . GLU A 1 87 ? -8.149 6.629 -0.864 1.00 96.69 87 GLU A N 1
ATOM 713 C CA . GLU A 1 87 ? -9.502 7.045 -0.469 1.00 96.69 87 GLU A CA 1
ATOM 714 C C . GLU A 1 87 ? -10.216 5.975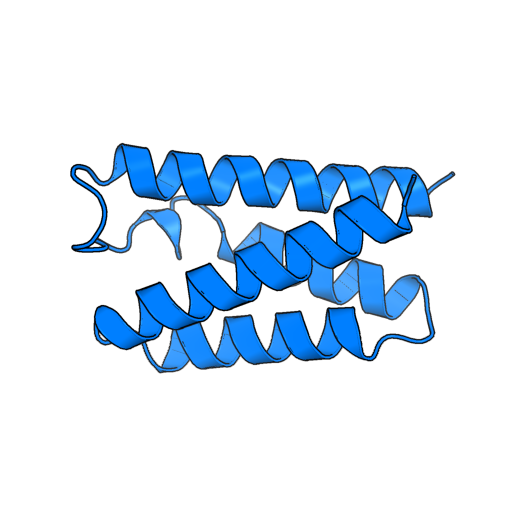 0.364 1.00 96.69 87 GLU A C 1
ATOM 716 O O . GLU A 1 87 ? -10.816 6.301 1.391 1.00 96.69 87 GLU A O 1
ATOM 721 N N . LEU A 1 88 ? -10.059 4.695 0.012 1.00 96.25 88 LEU A N 1
ATOM 722 C CA . LEU A 1 88 ? -10.526 3.580 0.842 1.00 96.25 88 LEU A CA 1
ATOM 723 C C . LEU A 1 88 ? -9.855 3.581 2.227 1.00 96.25 88 LEU A C 1
ATOM 725 O O . LEU A 1 88 ? -10.503 3.405 3.256 1.00 96.25 88 LEU A O 1
ATOM 729 N N . ALA A 1 89 ? -8.546 3.821 2.279 1.00 95.75 89 ALA A N 1
ATOM 730 C CA . ALA A 1 89 ? -7.817 3.886 3.539 1.00 95.75 89 ALA A CA 1
ATOM 731 C C . ALA A 1 89 ? -8.301 5.058 4.421 1.00 95.75 89 ALA A C 1
ATOM 733 O O . ALA A 1 89 ? -8.489 4.906 5.630 1.00 95.75 89 ALA A O 1
ATOM 734 N N . LYS A 1 90 ? -8.576 6.220 3.816 1.00 95.56 90 LYS A N 1
ATOM 735 C CA . LYS A 1 90 ? -9.154 7.384 4.505 1.00 95.56 90 LYS A CA 1
ATOM 736 C C . LYS A 1 90 ? -10.573 7.123 5.003 1.00 95.56 90 LYS A C 1
ATOM 738 O O . LYS A 1 90 ? -10.912 7.633 6.069 1.00 95.56 90 LYS A O 1
ATOM 743 N N . SER A 1 91 ? -11.402 6.369 4.277 1.00 94.62 91 SER A N 1
ATOM 744 C CA . SER A 1 91 ? -12.754 6.044 4.751 1.00 94.62 91 SER A CA 1
ATOM 745 C C . SER A 1 91 ? -12.703 5.188 6.015 1.00 94.62 91 SER A C 1
ATOM 747 O O . SER A 1 91 ? -13.405 5.489 6.971 1.00 94.62 91 SER A O 1
ATOM 749 N N . ILE A 1 92 ? -11.789 4.212 6.080 1.00 92.94 92 ILE A N 1
ATOM 750 C CA . ILE A 1 92 ? -11.569 3.406 7.291 1.00 92.94 92 ILE A CA 1
ATOM 751 C C . ILE A 1 92 ? -11.135 4.290 8.469 1.00 92.94 92 ILE A C 1
ATOM 753 O O . ILE A 1 92 ? -11.639 4.120 9.574 1.00 92.94 92 ILE A O 1
ATOM 757 N N . LEU A 1 93 ? -10.238 5.261 8.252 1.00 92.38 93 LEU A N 1
ATOM 758 C CA . LEU A 1 93 ? -9.846 6.201 9.312 1.00 92.38 93 LEU A CA 1
ATOM 759 C C . LEU A 1 93 ? -11.016 7.045 9.820 1.00 92.38 93 LEU A C 1
ATOM 761 O O . LEU A 1 93 ? -11.100 7.289 11.020 1.00 92.38 93 LEU A O 1
ATOM 765 N N . LYS A 1 94 ? -11.896 7.501 8.920 1.00 90.81 94 LYS A N 1
ATOM 766 C CA . LYS A 1 94 ? -13.106 8.234 9.308 1.00 90.81 94 LYS A CA 1
ATOM 767 C C . LYS A 1 94 ? -14.003 7.349 10.165 1.00 90.81 94 LYS A C 1
ATOM 769 O O . LYS A 1 94 ? -14.399 7.787 11.232 1.00 90.81 94 LYS A O 1
ATOM 774 N N . ASP A 1 95 ? -14.228 6.104 9.754 1.00 87.19 95 ASP A N 1
ATOM 775 C CA . ASP A 1 95 ? -15.082 5.163 10.486 1.00 87.19 95 ASP A CA 1
ATOM 776 C C . ASP A 1 95 ? -14.538 4.799 11.881 1.00 87.19 95 ASP A C 1
ATOM 778 O O . ASP A 1 95 ? -15.306 4.348 12.717 1.00 87.19 95 ASP A O 1
ATOM 782 N N . ILE A 1 96 ? -13.229 4.932 12.130 1.00 84.75 96 ILE A N 1
ATOM 783 C CA . ILE A 1 96 ? -12.606 4.686 13.447 1.00 84.75 96 ILE A CA 1
ATOM 784 C C . ILE A 1 96 ? -12.721 5.912 14.371 1.00 84.75 96 ILE A C 1
ATOM 786 O O . ILE A 1 96 ? -12.629 5.779 15.588 1.00 84.75 96 ILE A O 1
ATOM 790 N N . ALA A 1 97 ? -12.855 7.111 13.800 1.00 74.31 97 ALA A N 1
ATOM 791 C CA . ALA A 1 97 ? -12.887 8.367 14.548 1.00 74.31 97 ALA A CA 1
ATOM 792 C C . ALA A 1 97 ? -14.284 8.738 15.086 1.00 74.31 97 ALA A C 1
ATOM 794 O O . ALA A 1 97 ? -14.383 9.687 15.866 1.00 74.31 97 ALA A O 1
ATOM 795 N N . TYR A 1 98 ? -15.328 8.019 14.663 1.00 55.50 98 TYR A N 1
ATOM 796 C CA . TYR A 1 98 ? -16.714 8.135 15.132 1.00 55.50 98 TYR A CA 1
ATOM 797 C C . TYR A 1 98 ? -17.083 6.943 16.015 1.00 55.50 98 TYR A C 1
ATOM 799 O O . TYR A 1 98 ? -17.867 7.161 16.964 1.00 55.50 98 TYR A O 1
#

Radius of gyration: 13.0 Å; chains: 1; bounding box: 32×20×38 Å

Sequence (98 aa):
MQANNTQQLLLNLNEIEMYLISNEKPVDAERINKIRLQIKNNSSHEMLTHAIKKFIAMASVKYLGDIQIKEFYSPYEWMNYLSKTVELAKSILKDIAY

Foldseek 3Di:
DLVVLLVVLLVLLQVLLVLCVVQVNNVVSVLSVVLSVQSVPDPDPVSNLVSLVVLLVQLDCVHSLVDDRPVDPDSVVSNVSSVVSNVSSVVSNVVSVD

pLDDT: mean 91.85, std 9.0, range [50.97, 98.12]

Secondary structure (DSSP, 8-state):
-HHHHHHHHHHHHHHHHHHHHHTT-HHHHHHHHHHHHHHHH--SHHHHHHHHHHHHHHTSTTTGGGS--TTSSSHHHHHHHHHHHHHHHHHHHHHHH-

Organism: NCBI:txid1430899